Protein AF-A0A4Y1RC87-F1 (afdb_monomer_lite)

Structure (mmCIF, N/CA/C/O backbone):
data_AF-A0A4Y1RC87-F1
#
_entry.id   AF-A0A4Y1RC87-F1
#
loop_
_atom_site.group_PDB
_atom_site.id
_atom_site.type_symbol
_atom_site.label_atom_id
_atom_site.label_alt_id
_atom_site.label_comp_id
_atom_site.label_asym_id
_atom_site.label_entity_id
_atom_site.label_seq_id
_atom_site.pdbx_PDB_ins_code
_atom_site.Cartn_x
_atom_site.Cartn_y
_atom_site.Cartn_z
_atom_site.occupancy
_atom_site.B_iso_or_equiv
_atom_site.auth_seq_id
_atom_site.auth_comp_id
_atom_site.auth_asym_id
_atom_site.auth_atom_id
_atom_site.pdbx_PDB_model_num
ATOM 1 N N . MET A 1 1 ? 17.055 -9.783 -13.837 1.00 47.34 1 MET A N 1
ATOM 2 C CA . MET A 1 1 ? 16.042 -8.730 -13.601 1.00 47.34 1 MET A CA 1
ATOM 3 C C . MET A 1 1 ? 16.626 -7.744 -12.603 1.00 47.34 1 MET A C 1
ATOM 5 O O . MET A 1 1 ? 16.906 -8.149 -11.482 1.00 47.34 1 MET A O 1
ATOM 9 N N . TYR A 1 2 ? 16.912 -6.510 -13.023 1.00 51.81 2 TYR A N 1
ATOM 10 C CA . TYR A 1 2 ? 17.468 -5.478 -12.141 1.00 51.81 2 TYR A CA 1
ATOM 11 C C . TYR A 1 2 ? 16.334 -4.863 -11.313 1.00 51.81 2 TYR A C 1
ATOM 13 O O . TYR A 1 2 ? 15.403 -4.291 -11.873 1.00 51.81 2 TYR A O 1
ATOM 21 N N . TYR A 1 3 ? 16.401 -5.008 -9.990 1.00 55.12 3 TYR A N 1
ATOM 22 C CA . TYR A 1 3 ? 15.493 -4.351 -9.051 1.00 55.12 3 TYR A CA 1
ATOM 23 C C . TYR A 1 3 ? 16.214 -3.150 -8.445 1.00 55.12 3 TYR A C 1
ATOM 25 O O . TYR A 1 3 ? 17.326 -3.284 -7.936 1.00 55.12 3 TYR A O 1
ATOM 33 N N . SER A 1 4 ? 15.600 -1.970 -8.489 1.00 60.09 4 SER A N 1
ATOM 34 C CA . SER A 1 4 ? 16.157 -0.766 -7.864 1.00 60.09 4 SER A CA 1
ATOM 35 C C . SER A 1 4 ? 15.132 -0.117 -6.944 1.00 60.09 4 SER A C 1
ATOM 37 O O . SER A 1 4 ? 13.945 -0.041 -7.273 1.00 60.09 4 SER A O 1
ATOM 39 N N . ARG A 1 5 ? 15.598 0.340 -5.777 1.00 68.44 5 ARG A N 1
ATOM 40 C CA . ARG A 1 5 ? 14.787 1.064 -4.792 1.00 68.44 5 ARG A CA 1
ATOM 41 C C . ARG A 1 5 ? 14.454 2.447 -5.350 1.00 68.44 5 ARG A C 1
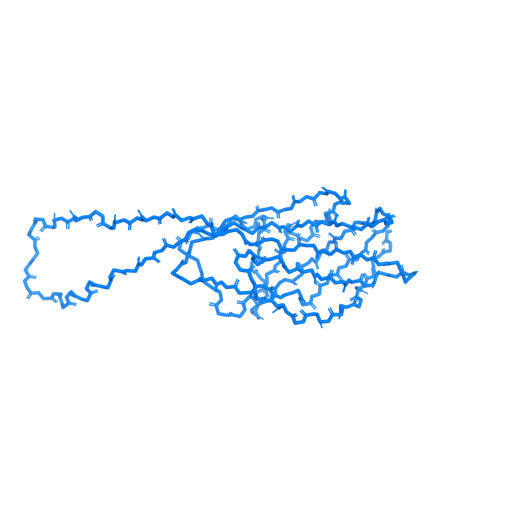ATOM 43 O O . ARG A 1 5 ? 15.356 3.134 -5.824 1.00 68.44 5 ARG A O 1
ATOM 50 N N . ALA A 1 6 ? 13.188 2.849 -5.316 1.00 68.94 6 ALA A N 1
ATOM 51 C CA . ALA A 1 6 ? 12.809 4.164 -5.827 1.00 68.94 6 ALA A CA 1
ATOM 52 C C . ALA A 1 6 ? 13.034 5.274 -4.795 1.00 68.94 6 ALA A C 1
ATOM 54 O O . ALA A 1 6 ? 12.818 5.076 -3.596 1.00 68.94 6 ALA A O 1
ATOM 55 N N . ALA A 1 7 ? 13.408 6.461 -5.276 1.00 67.25 7 ALA A N 1
ATOM 56 C CA . ALA A 1 7 ? 13.384 7.674 -4.467 1.00 67.25 7 ALA A CA 1
ATOM 57 C C . ALA A 1 7 ? 11.940 8.190 -4.388 1.00 67.25 7 ALA A C 1
ATOM 59 O O . ALA A 1 7 ? 11.339 8.514 -5.413 1.00 67.25 7 ALA A O 1
ATOM 60 N N . ILE A 1 8 ? 11.377 8.233 -3.180 1.00 63.03 8 ILE A N 1
ATOM 61 C CA . ILE A 1 8 ? 9.998 8.664 -2.927 1.00 63.03 8 ILE A CA 1
ATOM 62 C C . ILE A 1 8 ? 10.002 10.153 -2.577 1.00 63.03 8 ILE A C 1
ATOM 64 O O . ILE A 1 8 ? 10.550 10.546 -1.547 1.00 63.03 8 ILE A O 1
ATOM 68 N N . SER A 1 9 ? 9.359 10.991 -3.392 1.00 53.94 9 SER A N 1
ATOM 69 C CA . SER A 1 9 ? 9.090 12.376 -2.997 1.00 53.94 9 SER A CA 1
ATOM 70 C C . SER A 1 9 ? 7.877 12.390 -2.064 1.00 53.94 9 SER A C 1
ATOM 72 O O . SER A 1 9 ? 6.774 12.026 -2.480 1.00 53.94 9 SER A O 1
ATOM 74 N N . ARG A 1 10 ? 8.068 12.786 -0.800 1.00 51.72 10 ARG A N 1
ATOM 75 C CA . ARG A 1 10 ? 6.967 12.960 0.159 1.00 51.72 10 ARG A CA 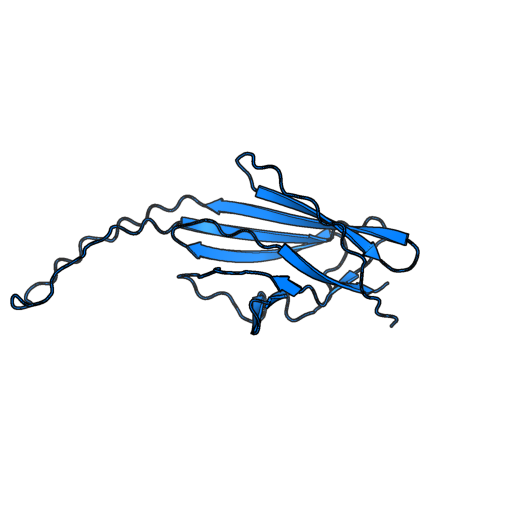1
ATOM 76 C C . ARG A 1 10 ? 6.074 14.107 -0.314 1.00 51.72 10 ARG A C 1
ATOM 78 O O . ARG A 1 10 ? 6.429 15.268 -0.143 1.00 51.72 10 ARG A O 1
ATOM 85 N N . LEU A 1 11 ? 4.921 13.794 -0.897 1.00 44.66 11 LEU A N 1
ATOM 86 C CA . LEU A 1 11 ? 3.861 14.778 -1.094 1.00 44.66 11 LEU A CA 1
ATOM 87 C C . LEU A 1 11 ? 2.902 14.713 0.091 1.00 44.66 11 LEU A C 1
ATOM 89 O O . LEU A 1 11 ? 2.244 13.700 0.318 1.00 44.66 11 LEU A O 1
ATOM 93 N N . ASN A 1 12 ? 2.853 15.813 0.844 1.00 40.91 12 ASN A N 1
ATOM 94 C CA . ASN A 1 12 ? 1.804 16.072 1.820 1.00 40.91 12 ASN A CA 1
ATOM 95 C C . ASN A 1 12 ? 0.456 16.090 1.090 1.00 40.91 12 ASN A C 1
ATOM 97 O O . ASN A 1 12 ? 0.250 16.864 0.155 1.00 40.91 12 ASN A O 1
ATOM 101 N N . ILE A 1 13 ? -0.438 15.194 1.499 1.00 44.31 13 ILE A N 1
ATOM 102 C CA . ILE A 1 13 ? -1.763 15.011 0.909 1.00 44.31 13 ILE A CA 1
ATOM 103 C C . ILE A 1 13 ? -2.644 16.195 1.326 1.00 44.31 13 ILE A C 1
ATOM 105 O O . ILE A 1 13 ? -2.881 16.402 2.514 1.00 44.31 13 ILE A O 1
AT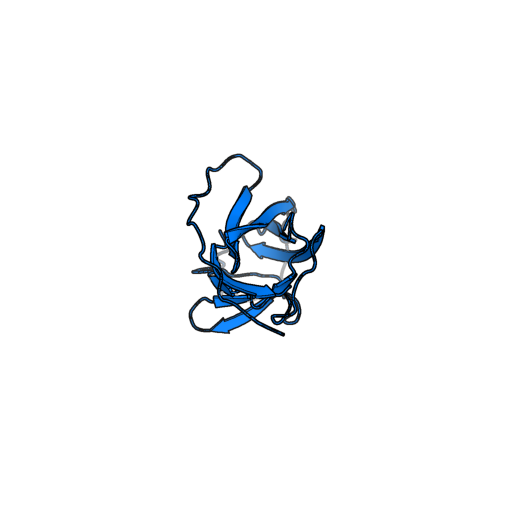OM 109 N N . ILE A 1 14 ? -3.140 16.963 0.352 1.00 39.31 14 ILE A N 1
ATOM 110 C CA . ILE A 1 14 ? -4.126 18.030 0.575 1.00 39.31 14 ILE A CA 1
ATOM 111 C C . ILE A 1 14 ? -5.528 17.400 0.518 1.00 39.31 14 ILE A C 1
ATOM 113 O O . ILE A 1 14 ? -5.871 16.706 -0.438 1.00 39.31 14 ILE A O 1
ATOM 117 N N . TYR A 1 15 ? -6.304 17.606 1.584 1.00 36.84 15 TYR A N 1
ATOM 118 C CA . TYR A 1 15 ? -7.617 17.009 1.862 1.00 36.84 15 TYR A CA 1
ATOM 119 C C . TYR A 1 15 ? -8.742 17.678 1.061 1.00 36.84 15 TYR A C 1
ATOM 121 O O . TYR A 1 15 ? -8.992 18.857 1.273 1.00 36.84 15 TYR A O 1
ATOM 129 N N . LEU A 1 16 ? -9.486 16.932 0.236 1.00 39.66 16 LEU A N 1
ATOM 130 C CA . LEU A 1 16 ? -10.797 17.348 -0.290 1.00 39.66 16 LEU A CA 1
ATOM 131 C C . LEU A 1 16 ? -11.615 16.106 -0.677 1.00 39.66 16 LEU A C 1
ATOM 133 O O . LEU A 1 16 ? -11.350 15.534 -1.724 1.00 39.66 16 LEU A O 1
ATOM 137 N N . GLN A 1 17 ? -12.566 15.697 0.182 1.00 45.12 17 GLN A N 1
ATOM 138 C CA . GLN A 1 17 ? -13.767 14.842 -0.041 1.00 45.12 17 GLN A CA 1
ATOM 139 C C . GLN A 1 17 ? -13.628 13.512 -0.843 1.00 45.12 17 GLN A C 1
ATOM 141 O O . GLN A 1 17 ? -14.584 12.760 -0.998 1.00 45.12 17 GLN A O 1
ATOM 146 N N . SER A 1 18 ? -12.439 13.168 -1.326 1.00 51.06 18 SER A N 1
ATOM 147 C CA . SER A 1 18 ? -12.036 11.948 -2.023 1.00 51.06 18 SER A CA 1
ATOM 148 C C . SER A 1 18 ? -10.517 11.880 -1.879 1.00 51.06 18 SER A C 1
ATOM 150 O O . SER A 1 18 ? -9.792 12.623 -2.540 1.00 51.06 18 SER A O 1
ATOM 152 N N . ILE A 1 19 ? -10.008 11.067 -0.949 1.00 58.09 19 ILE A N 1
ATOM 153 C CA . ILE A 1 19 ? -8.570 11.046 -0.646 1.00 58.09 19 ILE A CA 1
ATOM 154 C C . ILE A 1 19 ? -7.865 10.260 -1.753 1.00 58.09 19 ILE A C 1
ATOM 156 O O . ILE A 1 19 ? -7.695 9.047 -1.679 1.00 58.09 19 ILE A O 1
ATOM 160 N N . ALA A 1 20 ? -7.503 10.964 -2.823 1.00 60.75 20 ALA A N 1
ATOM 161 C CA . ALA A 1 20 ? -6.586 10.486 -3.842 1.00 60.75 20 ALA A CA 1
ATOM 162 C C . ALA A 1 20 ? -5.181 10.989 -3.491 1.00 60.75 20 ALA A C 1
ATOM 164 O O . ALA A 1 20 ? -4.843 12.150 -3.719 1.00 60.75 20 ALA A O 1
ATOM 165 N N . ALA A 1 21 ? -4.354 10.117 -2.922 1.00 65.56 21 ALA A N 1
ATOM 166 C CA . ALA A 1 21 ? -2.946 10.404 -2.699 1.00 65.56 21 ALA A CA 1
ATOM 167 C C . ALA A 1 21 ? -2.154 10.043 -3.960 1.00 65.56 21 ALA A C 1
ATOM 169 O O . ALA A 1 21 ? -2.198 8.906 -4.437 1.00 65.56 21 ALA A O 1
ATOM 170 N N . ARG A 1 22 ? -1.421 11.014 -4.510 1.00 67.75 22 ARG A N 1
ATOM 171 C CA . ARG A 1 22 ? -0.449 10.773 -5.581 1.00 67.75 22 ARG A CA 1
ATOM 172 C C . ARG A 1 22 ? 0.943 10.707 -4.981 1.00 67.75 22 ARG A C 1
ATOM 174 O O . ARG A 1 22 ? 1.407 11.676 -4.385 1.00 67.75 22 ARG A O 1
ATOM 181 N N . LEU A 1 23 ? 1.609 9.579 -5.179 1.00 72.38 23 LEU A N 1
ATOM 182 C CA . LEU A 1 23 ? 3.011 9.408 -4.850 1.00 72.38 23 LEU A CA 1
ATOM 183 C C . LEU A 1 23 ? 3.829 9.430 -6.137 1.00 72.38 23 LEU A C 1
ATOM 185 O O . LEU A 1 23 ? 3.592 8.621 -7.035 1.00 72.38 23 LEU A O 1
ATOM 189 N N . TYR A 1 24 ? 4.817 10.317 -6.202 1.00 70.69 24 TYR A N 1
ATOM 190 C CA . TYR A 1 24 ? 5.827 10.263 -7.251 1.00 70.69 24 TYR A CA 1
ATOM 191 C C . TYR A 1 24 ? 7.032 9.501 -6.719 1.00 70.69 24 TYR A C 1
ATOM 193 O O . TYR A 1 24 ? 7.571 9.796 -5.647 1.00 70.69 24 TYR A O 1
ATOM 201 N N . ALA A 1 25 ? 7.424 8.491 -7.477 1.00 70.19 25 ALA A N 1
ATOM 202 C CA . ALA A 1 25 ? 8.599 7.695 -7.220 1.00 70.19 25 ALA A CA 1
ATOM 203 C C . ALA A 1 25 ? 9.502 7.761 -8.449 1.00 70.19 25 ALA A C 1
ATOM 205 O O . ALA A 1 25 ? 9.047 7.579 -9.576 1.00 70.19 25 ALA A O 1
ATOM 206 N N . PHE A 1 26 ? 10.785 8.031 -8.246 1.00 71.06 26 PHE A N 1
ATOM 207 C CA . PHE A 1 26 ? 11.761 8.017 -9.329 1.00 71.06 26 PHE A CA 1
ATOM 208 C C . PHE A 1 26 ? 12.432 6.648 -9.360 1.00 71.06 26 PHE A C 1
ATOM 210 O O . PHE A 1 26 ? 13.162 6.281 -8.436 1.00 71.06 26 PHE A O 1
ATOM 217 N N . CYS A 1 27 ? 12.148 5.881 -10.411 1.00 68.44 27 CYS A N 1
ATOM 218 C CA . CYS A 1 27 ? 12.811 4.610 -10.677 1.00 68.44 27 CYS A CA 1
ATOM 219 C C . CYS A 1 27 ? 14.169 4.861 -11.362 1.00 68.44 27 CYS A C 1
ATOM 221 O O . CYS A 1 27 ? 14.366 5.899 -12.003 1.00 68.44 27 CYS A O 1
ATOM 223 N N . TYR A 1 28 ? 15.110 3.914 -11.240 1.00 61.62 28 TYR A N 1
ATOM 224 C CA . TYR A 1 28 ? 16.432 3.996 -11.881 1.00 61.62 28 TYR A CA 1
ATOM 225 C C . TYR A 1 28 ? 16.298 4.324 -13.384 1.00 61.62 28 TYR A C 1
ATOM 227 O O . TYR A 1 28 ? 15.370 3.841 -14.030 1.00 61.62 28 TYR A O 1
ATOM 235 N N . TYR A 1 29 ? 17.198 5.169 -13.909 1.00 56.72 29 TYR A N 1
ATOM 236 C CA . TYR A 1 29 ? 17.076 5.980 -15.145 1.00 56.72 29 TYR A CA 1
ATOM 237 C C . TYR A 1 29 ? 16.247 7.276 -15.054 1.00 56.72 29 TYR A C 1
ATOM 239 O O . TYR A 1 29 ? 15.944 7.874 -16.085 1.00 56.72 29 TYR A O 1
ATOM 247 N N . SER A 1 30 ? 15.911 7.760 -13.852 1.00 55.97 30 SER A N 1
ATOM 248 C CA . SER A 1 30 ? 15.170 9.023 -13.670 1.00 55.97 30 SER A CA 1
ATOM 249 C C . SER A 1 30 ? 13.804 9.032 -14.377 1.00 55.97 30 SER A C 1
ATOM 251 O O . SER A 1 30 ? 13.292 10.079 -14.775 1.00 55.97 30 SER A O 1
ATOM 253 N N . ARG A 1 31 ? 13.196 7.851 -14.566 1.00 69.12 31 ARG A N 1
ATOM 254 C CA . ARG A 1 31 ? 11.860 7.744 -15.157 1.00 69.12 31 ARG A CA 1
ATOM 255 C C . ARG A 1 31 ? 10.819 7.891 -14.046 1.00 69.12 31 ARG A C 1
ATOM 257 O O . ARG A 1 31 ? 10.890 7.144 -13.064 1.00 69.12 31 ARG A O 1
ATOM 264 N N . PRO A 1 32 ? 9.866 8.831 -14.170 1.00 67.75 32 PRO A N 1
ATOM 265 C CA . PRO A 1 32 ? 8.839 9.005 -13.161 1.00 67.75 32 PRO A CA 1
ATOM 266 C C . PRO A 1 32 ? 7.915 7.788 -13.169 1.00 67.75 32 PRO A C 1
ATOM 268 O O . PRO A 1 32 ? 7.417 7.374 -14.215 1.00 67.75 32 PRO A O 1
ATOM 271 N N . ALA A 1 33 ? 7.684 7.229 -11.991 1.00 72.62 33 ALA A N 1
ATOM 272 C CA . ALA A 1 33 ? 6.597 6.320 -11.703 1.00 72.62 33 ALA A CA 1
ATOM 273 C C . ALA A 1 33 ? 5.589 7.053 -10.821 1.00 72.62 33 ALA A C 1
ATOM 275 O O . ALA A 1 33 ? 5.957 7.731 -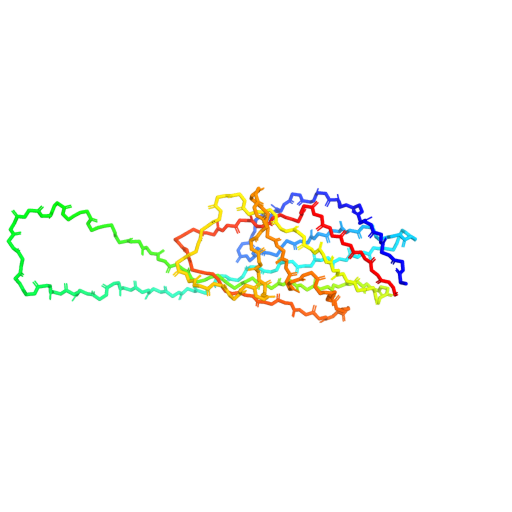9.858 1.00 72.62 33 ALA A O 1
ATOM 276 N N . ILE A 1 34 ? 4.313 6.931 -11.166 1.00 78.44 34 ILE A N 1
ATOM 277 C CA . ILE A 1 34 ? 3.232 7.584 -10.437 1.00 78.44 34 ILE A CA 1
ATOM 278 C C . ILE A 1 34 ? 2.399 6.478 -9.812 1.00 78.44 34 ILE A C 1
ATOM 280 O O . ILE A 1 34 ? 1.776 5.686 -10.516 1.00 78.44 34 ILE A O 1
ATOM 284 N N . LEU A 1 35 ? 2.402 6.414 -8.485 1.00 81.00 35 LEU A N 1
ATOM 285 C CA . LEU A 1 35 ? 1.491 5.554 -7.748 1.00 81.00 35 LEU A CA 1
ATOM 286 C C . LEU A 1 35 ? 0.298 6.401 -7.318 1.00 81.00 35 LEU A C 1
ATOM 288 O O . LEU A 1 35 ? 0.467 7.431 -6.660 1.00 81.00 35 LEU A O 1
ATOM 292 N N . ARG A 1 36 ? -0.912 5.972 -7.669 1.00 82.81 36 ARG A N 1
ATOM 293 C CA . ARG A 1 36 ? -2.133 6.598 -7.161 1.00 82.81 36 ARG A CA 1
ATOM 294 C C . ARG A 1 36 ? -2.797 5.687 -6.157 1.00 82.81 36 ARG A C 1
ATOM 296 O O . ARG A 1 36 ? -3.130 4.553 -6.484 1.00 82.81 36 ARG A O 1
ATOM 303 N N . ILE A 1 37 ? -2.989 6.199 -4.950 1.00 82.44 37 ILE A N 1
ATOM 304 C CA . ILE A 1 37 ? -3.757 5.535 -3.908 1.00 82.44 37 ILE A CA 1
ATOM 305 C C . ILE A 1 37 ? -5.077 6.282 -3.792 1.00 82.44 37 ILE A C 1
ATOM 307 O O . ILE A 1 37 ? -5.113 7.426 -3.343 1.00 82.44 37 ILE A O 1
ATOM 311 N N . PHE A 1 38 ? -6.153 5.645 -4.229 1.00 82.19 38 PHE A N 1
ATOM 312 C CA . PHE A 1 38 ? -7.506 6.150 -4.073 1.00 82.19 38 PHE A CA 1
ATOM 313 C C . PHE A 1 38 ? -8.106 5.549 -2.819 1.00 82.19 38 PHE A C 1
ATOM 315 O O . PHE A 1 38 ? -8.028 4.339 -2.614 1.00 82.19 38 PHE A O 1
ATOM 322 N N . LEU A 1 39 ? -8.732 6.386 -2.007 1.00 80.12 39 LEU A N 1
ATOM 323 C CA . LEU A 1 39 ? -9.526 5.944 -0.883 1.00 80.12 39 LEU A CA 1
ATOM 324 C C . LEU A 1 39 ? -10.944 6.473 -1.055 1.00 80.12 39 LEU A C 1
ATOM 326 O O . LEU A 1 39 ? -11.196 7.679 -0.992 1.00 80.12 39 LEU A O 1
ATOM 330 N N . LYS A 1 40 ? -11.859 5.541 -1.303 1.00 80.94 40 LYS A N 1
ATOM 331 C CA . LYS A 1 40 ? -13.289 5.791 -1.424 1.00 80.94 40 LYS A CA 1
ATOM 332 C C . LYS A 1 40 ? -13.960 5.351 -0.129 1.00 80.94 40 LYS A C 1
ATOM 334 O O . LYS A 1 40 ? -13.811 4.205 0.284 1.00 80.94 40 LYS A O 1
ATOM 339 N N . LYS A 1 41 ? -14.693 6.258 0.512 1.00 77.38 41 LYS A N 1
ATOM 340 C CA . LYS A 1 41 ? -15.604 5.905 1.602 1.00 77.38 41 LYS A CA 1
ATOM 341 C C . LYS A 1 41 ? -16.873 5.314 0.987 1.00 77.38 41 LYS A C 1
ATOM 343 O O . LYS A 1 41 ? -17.482 5.930 0.115 1.00 77.38 41 LYS A O 1
ATOM 348 N N . GLU A 1 42 ? -17.255 4.135 1.442 1.00 72.44 42 GLU A N 1
ATOM 349 C CA . GLU A 1 42 ? -18.551 3.527 1.184 1.00 72.44 42 GLU A CA 1
ATOM 350 C C . GLU A 1 42 ? -19.392 3.697 2.453 1.00 72.44 42 GLU A C 1
ATOM 352 O O . GLU A 1 42 ? -19.070 3.194 3.534 1.00 72.44 42 GLU A O 1
ATOM 357 N N . GLU A 1 43 ? -20.426 4.529 2.354 1.00 60.88 43 GLU A N 1
ATOM 358 C CA . GLU A 1 43 ? -21.264 4.890 3.491 1.00 60.88 43 GLU A CA 1
ATOM 359 C C . GLU A 1 43 ? -22.249 3.754 3.782 1.00 60.88 43 GLU A C 1
ATOM 361 O O . GLU A 1 43 ? -23.332 3.677 3.212 1.00 60.88 43 GLU A O 1
ATOM 366 N N . TYR A 1 44 ? -21.840 2.837 4.658 1.00 53.12 44 TYR A N 1
ATOM 367 C CA . TYR A 1 44 ? -22.690 1.765 5.161 1.00 53.12 44 TYR A CA 1
ATOM 368 C C . TYR A 1 44 ? -23.027 2.025 6.631 1.00 53.12 44 TYR A C 1
ATOM 370 O O . TYR A 1 44 ? -22.227 1.753 7.522 1.00 53.12 44 TYR A O 1
ATOM 378 N N . SER A 1 45 ? -24.223 2.560 6.889 1.00 44.00 45 SER A N 1
ATOM 379 C CA . SER A 1 45 ? -24.798 2.613 8.236 1.00 44.00 45 SER A CA 1
ATOM 380 C C . SER A 1 45 ? -25.229 1.203 8.625 1.00 44.00 45 SER A C 1
ATOM 382 O O . SER A 1 45 ? -26.320 0.754 8.276 1.00 44.00 45 SER A O 1
ATOM 384 N N . ARG A 1 46 ? -24.368 0.467 9.333 1.00 47.94 46 ARG A N 1
ATOM 385 C CA . ARG A 1 46 ? -24.848 -0.680 10.097 1.00 47.94 46 ARG A CA 1
ATOM 386 C C . ARG A 1 46 ? -25.388 -0.119 11.408 1.00 47.94 46 ARG A C 1
ATOM 388 O O . ARG A 1 46 ? -24.637 0.053 12.363 1.00 47.94 46 ARG A O 1
ATOM 395 N N . THR A 1 47 ? -26.687 0.169 11.466 1.00 41.53 47 THR A N 1
ATOM 396 C CA . THR A 1 47 ? -27.394 0.125 12.746 1.00 41.53 47 THR A CA 1
ATOM 397 C C . THR A 1 47 ? -27.079 -1.246 13.325 1.00 41.53 47 THR A C 1
ATOM 399 O O . THR A 1 47 ? -27.435 -2.266 12.733 1.00 41.53 47 THR A O 1
ATOM 402 N N . ALA A 1 48 ? -26.328 -1.292 14.427 1.00 47.16 48 ALA A N 1
ATOM 403 C CA . ALA A 1 48 ? -26.277 -2.492 15.239 1.00 47.16 48 ALA A CA 1
ATOM 404 C C . ALA A 1 48 ? -27.739 -2.839 15.527 1.00 47.16 48 ALA A C 1
ATOM 406 O O . ALA A 1 48 ? -28.439 -2.075 16.195 1.00 47.16 48 ALA A O 1
ATOM 407 N N . GLY A 1 49 ? -28.235 -3.909 14.902 1.00 45.41 49 GLY A N 1
ATOM 408 C CA . GLY A 1 49 ? -29.564 -4.409 15.193 1.00 45.41 49 GLY A CA 1
ATOM 409 C C . GLY A 1 49 ? -29.636 -4.592 16.698 1.00 45.41 49 GLY A C 1
ATOM 410 O O . GLY A 1 49 ? -28.717 -5.163 17.285 1.00 45.41 49 GLY A O 1
ATOM 411 N N . LEU A 1 50 ? -30.684 -4.041 17.307 1.00 48.41 50 LEU A N 1
ATOM 412 C CA . LEU A 1 50 ? -31.045 -4.275 18.696 1.00 48.41 50 LEU A CA 1
ATOM 413 C C . LEU A 1 50 ? -31.180 -5.788 18.898 1.00 48.41 50 LEU A C 1
ATOM 415 O O . LEU A 1 50 ? -32.248 -6.364 18.709 1.00 48.41 50 LEU A O 1
ATOM 419 N N . GLY A 1 51 ? -30.077 -6.444 19.241 1.00 43.00 51 GLY A N 1
ATOM 420 C CA . GLY A 1 51 ? -30.092 -7.767 19.824 1.00 43.00 51 GLY A CA 1
ATOM 421 C C . GLY A 1 51 ? -30.627 -7.597 21.232 1.00 43.00 51 GLY A C 1
ATOM 422 O O . GLY A 1 51 ? -29.866 -7.344 22.159 1.00 43.00 51 GLY A O 1
ATOM 423 N N . ILE A 1 52 ? -31.946 -7.664 21.382 1.00 42.88 52 ILE A N 1
ATOM 424 C CA . ILE A 1 52 ? -32.574 -7.909 22.678 1.00 42.88 52 ILE A CA 1
ATOM 425 C C . ILE A 1 52 ? -32.013 -9.244 23.161 1.00 42.88 52 ILE A C 1
ATOM 427 O O . ILE A 1 52 ? -32.377 -10.286 22.626 1.00 42.88 52 ILE A O 1
ATOM 431 N N . VAL A 1 53 ? -31.086 -9.205 24.119 1.00 47.31 53 VAL A N 1
ATOM 432 C CA . VAL A 1 53 ? -30.651 -10.385 24.867 1.00 47.31 53 VAL A CA 1
ATOM 433 C C . VAL A 1 53 ? -31.826 -10.743 25.775 1.00 47.31 53 VAL A C 1
ATOM 435 O O . VAL A 1 53 ? -32.095 -10.000 26.724 1.00 47.31 53 VAL A O 1
ATOM 438 N N . PRO A 1 54 ? -32.592 -11.815 25.510 1.00 50.38 54 PRO A N 1
ATOM 439 C CA . PRO A 1 54 ? -33.573 -12.260 26.472 1.00 50.38 54 PRO A CA 1
ATOM 440 C C . PRO A 1 54 ? -32.770 -12.957 27.566 1.00 50.38 54 PRO A C 1
ATOM 442 O O . PRO A 1 54 ? -32.258 -14.051 27.348 1.00 50.38 54 PRO A O 1
ATOM 445 N N . ASN A 1 55 ? -32.681 -12.306 28.725 1.00 54.19 55 ASN A N 1
ATOM 446 C CA . ASN A 1 55 ? -32.157 -12.845 29.980 1.00 54.19 55 ASN A CA 1
ATOM 447 C C . ASN A 1 55 ? -30.623 -12.830 30.148 1.00 54.19 55 ASN A C 1
ATOM 449 O O . ASN A 1 55 ? -29.930 -13.788 29.818 1.00 54.19 55 ASN A O 1
ATOM 453 N N . ALA A 1 56 ? -30.108 -11.770 30.776 1.00 46.69 56 ALA A N 1
ATOM 454 C CA . ALA A 1 56 ? -28.852 -11.826 31.518 1.00 46.69 56 ALA A CA 1
ATOM 455 C C . ALA A 1 56 ? -28.961 -10.945 32.773 1.00 46.69 56 ALA A C 1
ATOM 457 O O . ALA A 1 56 ? -29.375 -9.787 32.711 1.00 46.69 56 ALA A O 1
ATOM 458 N N . ASN A 1 57 ? -28.639 -11.537 33.922 1.00 51.59 57 ASN A N 1
ATOM 459 C CA . ASN A 1 57 ? -28.664 -10.905 35.236 1.00 51.59 57 ASN A CA 1
ATOM 460 C C . ASN A 1 57 ? -27.750 -9.668 35.289 1.00 51.59 57 ASN A C 1
ATOM 462 O O . ASN A 1 57 ? -26.683 -9.637 34.680 1.00 51.59 57 ASN A O 1
ATOM 466 N N . ALA A 1 58 ? -28.183 -8.656 36.041 1.00 49.00 58 ALA A N 1
ATOM 467 C CA . ALA A 1 58 ? -27.547 -7.349 36.176 1.00 49.00 58 ALA A CA 1
ATOM 468 C C . ALA A 1 58 ? -26.105 -7.419 36.726 1.00 49.00 58 ALA A C 1
ATOM 470 O O . ALA A 1 58 ? -25.903 -7.355 37.935 1.00 49.00 58 ALA A O 1
ATOM 471 N N . ALA A 1 59 ? -25.103 -7.526 35.845 1.00 49.34 59 ALA A N 1
ATOM 472 C CA . ALA A 1 59 ? -23.692 -7.288 36.179 1.00 49.34 59 ALA A CA 1
ATOM 473 C C . ALA A 1 59 ? -22.789 -6.916 34.981 1.00 49.34 59 ALA A C 1
ATOM 475 O O . ALA A 1 59 ? -21.569 -6.960 35.111 1.00 49.34 59 ALA A O 1
ATOM 476 N N . GLU A 1 60 ? -23.334 -6.493 33.838 1.00 46.47 60 GLU A N 1
ATOM 477 C CA . GLU A 1 60 ? -22.531 -5.872 32.775 1.00 46.47 60 GLU A CA 1
ATOM 478 C C . GLU A 1 60 ? -22.921 -4.400 32.643 1.00 46.47 60 GLU A C 1
ATOM 480 O O . GLU A 1 60 ? -24.018 -4.050 32.208 1.00 46.47 60 GLU A O 1
ATOM 485 N N . CYS A 1 61 ? -22.017 -3.516 33.077 1.00 41.34 61 CYS A N 1
ATOM 486 C CA . CYS A 1 61 ? -22.111 -2.080 32.840 1.00 41.34 61 CYS A CA 1
ATOM 487 C C . CYS A 1 61 ? -21.999 -1.851 31.328 1.00 41.34 61 CYS A C 1
ATOM 489 O O . CYS A 1 61 ? -20.908 -1.749 30.768 1.00 41.34 61 CYS A O 1
ATOM 491 N N . SER A 1 62 ? -23.154 -1.860 30.667 1.00 52.19 62 SER A N 1
ATOM 492 C CA . SER A 1 62 ? -23.304 -1.735 29.225 1.00 52.19 62 SER A CA 1
ATOM 493 C C . SER A 1 62 ? -22.859 -0.345 28.769 1.00 52.19 62 SER A C 1
ATOM 495 O O . SER A 1 62 ? -23.661 0.583 28.654 1.00 52.19 62 SER A O 1
ATOM 497 N N . LYS A 1 63 ? -21.567 -0.185 28.471 1.00 48.66 63 LYS A N 1
ATOM 498 C CA . LYS A 1 63 ? -21.098 0.886 27.586 1.00 48.66 63 LYS A CA 1
ATOM 499 C C . LYS A 1 63 ? -21.503 0.519 26.159 1.00 48.66 63 LYS A C 1
ATOM 501 O O . LYS A 1 63 ? -20.695 0.064 25.358 1.00 48.66 63 LYS A O 1
ATOM 506 N N . GLN A 1 64 ? -22.777 0.724 25.846 1.00 57.09 64 GLN A N 1
ATOM 507 C CA . GLN A 1 64 ? -23.255 0.696 24.471 1.00 57.09 64 GLN A CA 1
ATOM 508 C C . GLN A 1 64 ? -22.760 1.974 23.781 1.00 57.09 64 GLN A C 1
ATOM 510 O O . GLN A 1 64 ? -23.440 2.998 23.775 1.00 57.09 64 GLN A O 1
ATOM 515 N N . PHE A 1 65 ? -21.541 1.949 23.246 1.00 52.31 65 PHE A N 1
ATOM 516 C CA . PHE A 1 65 ? -21.079 2.981 22.326 1.00 52.31 65 PHE A CA 1
ATOM 517 C C . PHE A 1 65 ? -21.513 2.545 20.924 1.00 52.31 65 PHE A C 1
ATOM 519 O O . PHE A 1 65 ? -21.119 1.481 20.450 1.00 52.31 65 PHE A O 1
ATOM 526 N N . LEU A 1 66 ? -22.394 3.312 20.280 1.00 60.88 66 LEU A N 1
ATOM 527 C CA . LEU A 1 66 ? -22.728 3.098 18.873 1.00 60.88 66 LEU A CA 1
ATOM 528 C C . LEU A 1 66 ? -21.494 3.455 18.037 1.00 60.88 66 LEU A C 1
ATOM 530 O O . LEU A 1 66 ? -21.327 4.600 17.620 1.00 60.88 66 LEU A O 1
ATOM 534 N N . GLU A 1 67 ? -20.605 2.491 17.815 1.00 70.31 67 GLU A N 1
ATOM 535 C CA . GLU A 1 67 ? -19.498 2.669 16.881 1.00 70.31 67 GLU A CA 1
ATOM 536 C C . GLU A 1 67 ? -20.037 2.622 15.453 1.00 70.31 67 GLU A C 1
ATOM 538 O O . GLU A 1 67 ? -20.417 1.575 14.927 1.00 70.31 67 GLU A O 1
ATOM 543 N N . VAL A 1 68 ? -20.094 3.792 14.817 1.00 75.88 68 VAL A N 1
ATOM 544 C CA . VAL A 1 68 ? -20.436 3.910 13.400 1.00 75.88 68 VAL A CA 1
ATOM 545 C C . VAL A 1 68 ? -19.244 3.428 12.582 1.00 75.88 68 VAL A C 1
ATOM 547 O O . VAL A 1 68 ? -18.331 4.192 12.277 1.00 75.88 68 VAL A O 1
ATOM 550 N N . ILE A 1 69 ? -19.246 2.145 12.231 1.00 84.00 69 ILE A N 1
ATOM 551 C CA . ILE A 1 69 ? -18.222 1.542 11.377 1.00 84.00 69 ILE A CA 1
ATOM 552 C C . ILE A 1 69 ? -18.534 1.866 9.916 1.00 84.00 69 ILE A C 1
ATOM 554 O O . ILE A 1 69 ? -19.615 1.558 9.419 1.00 84.00 69 ILE A O 1
ATOM 558 N N . GLN A 1 70 ? -17.561 2.436 9.212 1.00 85.69 70 GLN A N 1
ATOM 559 C CA . GLN A 1 70 ? -17.634 2.741 7.785 1.00 85.69 70 GLN A CA 1
ATOM 560 C C . GLN A 1 70 ? -16.751 1.768 7.003 1.00 85.69 70 GLN A C 1
ATOM 562 O O . GLN A 1 70 ? -15.756 1.266 7.531 1.00 85.69 70 GLN A O 1
ATOM 567 N N . VAL A 1 71 ? -17.100 1.498 5.744 1.00 85.94 71 VAL A N 1
ATOM 568 C CA . VAL A 1 71 ? -16.261 0.701 4.844 1.00 85.94 71 VAL A CA 1
ATOM 569 C C . VAL A 1 71 ? -15.481 1.653 3.950 1.00 85.94 71 VAL A C 1
ATOM 571 O O . VAL A 1 71 ? -16.023 2.598 3.388 1.00 85.94 71 VAL A O 1
ATOM 574 N N . PHE A 1 72 ? -14.187 1.416 3.825 1.00 85.38 72 PHE A N 1
ATOM 575 C CA . PHE A 1 72 ? -13.295 2.190 2.985 1.00 85.38 72 PHE A CA 1
ATOM 576 C C . PHE A 1 72 ? -12.665 1.262 1.959 1.00 85.38 72 PHE A C 1
ATOM 578 O O . PHE A 1 72 ? -12.052 0.254 2.311 1.00 85.38 72 PHE A O 1
ATOM 585 N N . GLN A 1 73 ? -12.786 1.621 0.688 1.00 87.12 73 GLN A N 1
ATOM 586 C CA . GLN A 1 73 ? -12.136 0.933 -0.412 1.00 87.12 73 GLN A CA 1
ATOM 587 C C . GLN A 1 73 ? -10.849 1.669 -0.778 1.00 87.12 73 GLN A C 1
ATOM 589 O O . GLN A 1 73 ? -10.873 2.841 -1.157 1.00 87.12 73 GLN A O 1
ATOM 594 N N . VAL A 1 74 ? -9.725 0.967 -0.685 1.00 88.38 74 VAL A N 1
ATOM 595 C CA . VAL A 1 74 ? -8.409 1.439 -1.112 1.00 88.38 74 VAL A CA 1
ATOM 596 C C . VAL A 1 74 ? -8.091 0.833 -2.469 1.00 88.38 74 VAL A C 1
ATOM 598 O O . VAL A 1 74 ? -8.218 -0.376 -2.654 1.00 88.38 74 VAL A O 1
ATOM 601 N N . GLN A 1 75 ? -7.652 1.656 -3.415 1.00 89.62 75 GLN A N 1
ATOM 602 C CA . GLN A 1 75 ? -7.178 1.217 -4.725 1.00 89.62 75 GLN A CA 1
ATOM 603 C C . GLN A 1 75 ? -5.787 1.780 -4.988 1.00 89.62 75 GLN A C 1
ATOM 605 O O . GLN A 1 75 ? -5.574 2.982 -4.879 1.00 89.62 75 GLN A O 1
ATOM 610 N N . ILE A 1 76 ? -4.849 0.913 -5.347 1.00 89.94 76 ILE A N 1
ATOM 611 C CA . ILE A 1 76 ? -3.455 1.245 -5.630 1.00 89.94 76 ILE A CA 1
ATOM 612 C C . ILE A 1 76 ? -3.218 1.002 -7.114 1.00 89.94 76 ILE A C 1
ATOM 614 O O . ILE A 1 76 ? -3.161 -0.145 -7.553 1.00 89.94 76 ILE A O 1
ATOM 618 N N . LEU A 1 77 ? -3.093 2.083 -7.875 1.00 90.06 77 LEU A N 1
ATOM 619 C CA . LEU A 1 77 ? -2.889 2.073 -9.318 1.00 90.06 77 LEU A CA 1
ATOM 620 C C . LEU A 1 77 ? -1.440 2.444 -9.644 1.00 90.06 77 LEU A C 1
ATOM 622 O O . LEU A 1 77 ? -0.928 3.467 -9.179 1.00 90.06 77 LEU A O 1
ATOM 626 N N . ASN A 1 78 ? -0.804 1.629 -10.485 1.00 89.50 78 ASN A N 1
ATOM 627 C CA . ASN A 1 78 ? 0.478 1.961 -11.095 1.00 89.50 78 ASN A CA 1
ATOM 628 C C . ASN A 1 78 ? 0.248 2.726 -12.410 1.00 89.50 78 ASN A C 1
ATOM 630 O O . ASN A 1 78 ? -0.065 2.131 -13.438 1.00 89.50 78 ASN A O 1
ATOM 634 N N . GLU A 1 79 ? 0.455 4.040 -12.397 1.00 86.94 79 GLU A N 1
ATOM 635 C CA . GLU A 1 79 ? 0.405 4.901 -13.583 1.00 86.94 79 GLU A CA 1
ATOM 636 C C . GLU A 1 79 ? 1.806 5.211 -14.128 1.00 86.94 79 GLU A C 1
ATOM 638 O O . GLU A 1 79 ? 2.109 6.348 -14.478 1.00 86.94 79 GLU A O 1
ATOM 643 N N . CYS A 1 80 ? 2.708 4.230 -14.176 1.00 84.12 80 CYS A N 1
ATOM 644 C CA . CYS A 1 80 ? 4.042 4.453 -14.722 1.00 84.12 80 CYS A CA 1
ATOM 645 C C . CYS A 1 80 ? 4.005 4.672 -16.251 1.00 84.12 80 CYS A C 1
ATOM 647 O O . CYS A 1 80 ? 3.813 3.696 -16.984 1.00 84.12 80 CYS A O 1
ATOM 649 N N . PRO A 1 81 ? 4.266 5.893 -16.771 1.00 80.12 81 PRO A N 1
ATOM 650 C CA . PRO A 1 81 ? 4.186 6.199 -18.205 1.00 80.12 81 PRO A CA 1
ATOM 651 C C . PRO A 1 81 ? 5.217 5.440 -19.046 1.00 80.12 81 PRO A C 1
ATOM 653 O O . PRO A 1 81 ? 5.053 5.292 -20.250 1.00 80.12 81 PRO A O 1
ATOM 656 N N . SER A 1 82 ? 6.288 4.949 -18.420 1.00 80.38 82 SER A N 1
ATOM 657 C CA . SER A 1 82 ? 7.363 4.226 -19.100 1.00 80.38 82 SER A CA 1
ATOM 658 C C . SER A 1 82 ? 7.148 2.712 -19.208 1.00 80.38 82 SER A C 1
ATOM 660 O O . SER A 1 82 ? 8.039 2.021 -19.697 1.00 80.38 82 SER A O 1
ATOM 662 N N . GLY A 1 83 ? 6.002 2.193 -18.748 1.00 83.00 83 GLY A N 1
ATOM 663 C CA . GLY A 1 83 ? 5.714 0.754 -18.754 1.00 83.00 83 GLY A CA 1
ATOM 664 C C . GLY A 1 83 ? 6.335 -0.024 -17.585 1.00 83.00 83 GLY A C 1
ATOM 665 O O . GLY A 1 83 ? 6.381 -1.251 -17.626 1.00 83.00 83 GLY A O 1
ATOM 666 N N . CYS A 1 84 ? 6.840 0.663 -16.555 1.00 85.81 84 CYS A N 1
ATOM 667 C CA . CYS A 1 84 ? 7.535 0.010 -15.451 1.00 85.81 84 CYS A CA 1
ATOM 668 C C . CYS A 1 84 ? 6.590 -0.766 -14.524 1.00 85.81 84 CYS A C 1
ATOM 670 O O . CYS A 1 84 ? 5.454 -0.364 -14.261 1.00 85.81 84 CYS A O 1
ATOM 672 N N . ARG A 1 85 ? 7.087 -1.874 -13.968 1.00 88.31 85 ARG A N 1
ATOM 673 C CA . ARG A 1 85 ? 6.363 -2.681 -12.981 1.00 88.31 85 ARG A CA 1
ATOM 674 C C . ARG A 1 85 ? 6.838 -2.308 -11.585 1.00 88.31 85 ARG A C 1
ATOM 676 O O . ARG A 1 85 ? 8.044 -2.300 -11.326 1.00 88.31 85 ARG A O 1
ATOM 683 N N . ILE A 1 86 ? 5.899 -2.042 -10.683 1.00 88.75 86 ILE A N 1
ATOM 684 C CA . ILE A 1 86 ? 6.198 -1.607 -9.315 1.00 88.75 86 ILE A CA 1
ATOM 685 C C . ILE A 1 86 ? 5.831 -2.720 -8.343 1.00 88.75 86 ILE A C 1
ATOM 687 O O . ILE A 1 86 ? 4.669 -3.108 -8.254 1.00 88.75 86 ILE A O 1
ATOM 691 N N . GLY A 1 87 ? 6.817 -3.236 -7.620 1.00 90.19 87 GLY A N 1
ATOM 692 C CA . GLY A 1 87 ? 6.655 -4.302 -6.634 1.00 90.19 87 GLY A CA 1
ATOM 693 C C . GLY A 1 87 ? 7.267 -3.935 -5.293 1.00 90.19 87 GLY A C 1
ATOM 694 O O . GLY A 1 87 ? 7.772 -2.826 -5.114 1.00 90.19 87 GLY A O 1
ATOM 695 N N . GLN A 1 88 ? 7.210 -4.880 -4.350 1.00 90.69 88 GLN A N 1
ATOM 696 C CA . GLN A 1 88 ? 7.735 -4.693 -2.990 1.00 90.69 88 GLN A CA 1
ATOM 697 C C . GLN A 1 88 ? 7.286 -3.352 -2.382 1.00 90.69 88 GLN A C 1
ATOM 699 O O . GLN A 1 88 ? 8.092 -2.582 -1.868 1.00 90.69 88 GLN A O 1
ATOM 704 N N . ILE A 1 89 ? 5.996 -3.033 -2.530 1.00 90.75 89 ILE A N 1
ATOM 705 C CA . ILE A 1 89 ? 5.423 -1.780 -2.034 1.00 90.75 89 ILE A CA 1
ATOM 706 C C . ILE A 1 89 ? 5.141 -1.963 -0.546 1.00 90.75 89 ILE A C 1
ATOM 708 O O . ILE A 1 89 ? 4.276 -2.757 -0.165 1.00 90.75 89 ILE A O 1
ATOM 712 N N . HIS A 1 90 ? 5.875 -1.223 0.274 1.00 91.06 90 HIS A N 1
ATOM 713 C CA . HIS A 1 90 ? 5.693 -1.158 1.714 1.00 91.06 90 HIS A CA 1
ATOM 714 C C . HIS A 1 90 ? 4.834 0.063 2.046 1.00 91.06 90 HIS A C 1
ATOM 716 O O . HIS A 1 90 ? 5.173 1.201 1.703 1.00 91.06 90 HIS A O 1
ATOM 722 N N . LEU A 1 91 ? 3.706 -0.178 2.706 1.00 88.75 91 LEU A N 1
ATOM 723 C CA . LEU A 1 91 ? 2.827 0.850 3.244 1.00 88.75 91 LEU A CA 1
ATOM 724 C C . LEU A 1 91 ? 3.035 0.952 4.746 1.00 88.75 91 LEU A C 1
ATOM 726 O O . LEU A 1 91 ? 2.867 -0.033 5.458 1.00 88.75 91 LEU A O 1
ATOM 730 N N . SER A 1 92 ? 3.329 2.151 5.230 1.00 87.06 92 SER A N 1
ATOM 731 C CA . SER A 1 92 ? 3.238 2.459 6.646 1.00 87.06 92 SER A CA 1
ATOM 732 C C . SER A 1 92 ? 1.795 2.798 7.002 1.00 87.06 92 SER A C 1
ATOM 734 O O . SER A 1 92 ? 1.157 3.624 6.337 1.00 87.06 92 SER A O 1
ATOM 736 N N . TYR A 1 93 ? 1.288 2.126 8.032 1.00 80.75 93 TYR A N 1
ATOM 737 C CA . TYR A 1 93 ? -0.114 2.187 8.435 1.00 80.75 93 TYR A CA 1
ATOM 738 C C . TYR A 1 93 ? -0.329 2.796 9.827 1.00 80.75 93 TYR A C 1
ATOM 740 O O . TYR A 1 93 ? -1.466 3.058 10.203 1.00 80.75 93 TYR A O 1
ATOM 748 N N . GLY A 1 94 ? 0.740 3.075 10.584 1.00 78.12 94 GLY A N 1
ATOM 749 C CA . GLY A 1 94 ? 0.653 3.719 11.901 1.00 78.12 94 GLY A CA 1
ATOM 750 C C . GLY A 1 94 ? -0.352 3.021 12.825 1.00 78.12 94 GLY A C 1
ATOM 751 O O . GLY A 1 94 ? -0.183 1.848 13.138 1.00 78.12 94 GLY A O 1
ATOM 752 N N . SER A 1 95 ? -1.412 3.735 13.214 1.00 73.69 95 SER A N 1
ATOM 753 C CA . SER A 1 95 ? -2.500 3.245 14.080 1.00 73.69 95 SER A CA 1
ATOM 754 C C . SER A 1 95 ? -3.650 2.547 13.336 1.00 73.69 95 SER A C 1
ATOM 756 O O . SER A 1 95 ? -4.757 2.469 13.862 1.00 73.69 95 SER A O 1
ATOM 758 N N . PHE A 1 96 ? -3.436 2.101 12.098 1.00 82.00 96 PHE A N 1
ATOM 759 C CA . PHE A 1 96 ? -4.455 1.416 11.305 1.00 82.00 96 PHE A CA 1
ATOM 760 C C . PHE A 1 96 ? -4.988 0.167 12.010 1.00 82.00 96 PHE A C 1
ATOM 762 O O . PHE A 1 96 ? -4.229 -0.722 12.396 1.00 82.00 96 PHE A O 1
ATOM 769 N N . HIS A 1 97 ? -6.312 0.084 12.087 1.00 82.88 97 HIS A N 1
ATOM 770 C CA . HIS A 1 97 ? -7.051 -1.084 12.542 1.00 82.88 97 HIS A CA 1
ATOM 771 C C . HIS A 1 97 ? -8.216 -1.346 11.586 1.00 82.88 97 HIS A C 1
ATOM 773 O O . HIS A 1 97 ? -8.748 -0.409 10.982 1.00 82.88 97 HIS A O 1
ATOM 779 N N . SER A 1 98 ? -8.623 -2.610 11.446 1.00 85.38 98 SER A N 1
ATOM 780 C CA . SER A 1 98 ? -9.836 -2.935 10.708 1.00 85.38 98 SER A CA 1
ATOM 781 C C . SER A 1 98 ? -10.679 -4.014 11.369 1.00 85.38 98 SER A C 1
ATOM 783 O O . SER A 1 98 ? -10.178 -5.071 11.730 1.00 85.38 98 SER A O 1
ATOM 785 N N . GLU A 1 99 ? -11.988 -3.769 11.384 1.00 86.88 99 GLU A N 1
ATOM 786 C CA . GLU A 1 99 ? -13.032 -4.710 11.800 1.00 86.88 99 GLU A CA 1
ATOM 787 C C . GLU A 1 99 ? -13.317 -5.797 10.749 1.00 86.88 99 GLU A C 1
ATOM 789 O O . GLU A 1 99 ? -14.042 -6.758 11.007 1.00 86.88 99 GLU A O 1
ATOM 794 N N . ARG A 1 100 ? -12.792 -5.648 9.523 1.00 85.06 100 ARG A N 1
ATOM 795 C CA . ARG A 1 100 ? -12.935 -6.640 8.448 1.00 85.06 100 ARG A CA 1
ATOM 796 C C . ARG A 1 100 ? -11.599 -7.302 8.166 1.00 85.06 100 ARG A C 1
ATOM 798 O O . ARG A 1 100 ? -10.568 -6.646 8.049 1.00 85.06 100 ARG A O 1
ATOM 805 N N . LEU A 1 101 ? -11.649 -8.616 7.972 1.00 86.31 101 LEU A N 1
ATOM 806 C CA . LEU A 1 101 ? -10.482 -9.389 7.581 1.00 86.31 101 LEU A CA 1
ATOM 807 C C . LEU A 1 101 ? -10.050 -9.011 6.159 1.00 86.31 101 LEU A C 1
ATOM 809 O O . LEU A 1 101 ? -10.777 -9.231 5.189 1.00 86.31 101 LEU A O 1
ATOM 813 N N . ILE A 1 102 ? -8.840 -8.473 6.042 1.00 88.38 102 ILE A N 1
ATOM 814 C CA . ILE A 1 102 ? -8.197 -8.188 4.760 1.00 88.38 102 ILE A CA 1
ATOM 815 C C . ILE A 1 102 ? -7.403 -9.423 4.352 1.00 88.38 102 ILE A C 1
ATOM 817 O O . ILE A 1 102 ? -6.652 -9.987 5.147 1.00 88.38 102 ILE A O 1
ATOM 821 N N . ARG A 1 103 ? -7.557 -9.860 3.098 1.00 87.31 103 ARG A N 1
ATOM 822 C CA . ARG A 1 103 ? -6.827 -11.025 2.586 1.00 87.31 103 ARG A CA 1
ATOM 823 C C . ARG A 1 103 ? -5.308 -10.778 2.664 1.00 87.31 103 ARG A C 1
ATOM 825 O O . ARG A 1 103 ? -4.839 -9.844 2.007 1.00 87.31 103 ARG A O 1
ATOM 832 N N . PRO A 1 104 ? -4.522 -11.646 3.338 1.00 86.44 104 PRO A N 1
ATOM 833 C CA . PRO A 1 104 ? -3.069 -11.479 3.465 1.00 86.44 104 PRO A CA 1
ATOM 834 C C . PRO A 1 104 ? -2.321 -11.463 2.129 1.00 86.44 104 PRO A C 1
ATOM 836 O O . PRO A 1 104 ? -1.225 -10.929 2.032 1.00 86.44 104 PRO A O 1
ATOM 839 N N . GLN A 1 105 ? -2.910 -12.036 1.076 1.00 88.19 105 GLN A N 1
ATOM 840 C CA . GLN A 1 105 ? -2.352 -11.995 -0.279 1.00 88.19 105 GLN A CA 1
ATOM 841 C C . GLN A 1 105 ? -2.357 -10.575 -0.871 1.00 88.19 105 GLN A C 1
ATOM 843 O O . GLN A 1 105 ? -1.513 -10.255 -1.703 1.00 88.19 105 GLN A O 1
ATOM 848 N N . ILE A 1 106 ? -3.291 -9.724 -0.435 1.00 90.00 106 ILE A N 1
ATOM 849 C CA . ILE A 1 106 ? -3.452 -8.351 -0.926 1.00 90.00 106 ILE A CA 1
ATOM 850 C C . ILE A 1 106 ? -2.707 -7.366 -0.027 1.00 90.00 106 ILE A C 1
ATOM 852 O O . ILE A 1 106 ? -2.020 -6.477 -0.527 1.00 90.00 106 ILE A O 1
ATOM 856 N N . LEU A 1 107 ? -2.823 -7.532 1.289 1.00 90.00 107 LEU A N 1
ATOM 857 C CA . LEU A 1 107 ? -2.146 -6.702 2.276 1.00 90.00 107 LEU A CA 1
ATOM 858 C C . LEU A 1 107 ? -1.604 -7.607 3.382 1.00 90.00 107 LEU A C 1
ATOM 860 O O . LEU A 1 107 ? -2.368 -8.142 4.184 1.00 90.00 107 LEU A O 1
ATOM 864 N N . ARG A 1 108 ? -0.286 -7.801 3.409 1.00 90.69 108 ARG A N 1
ATOM 865 C CA . ARG A 1 108 ? 0.384 -8.665 4.383 1.00 90.69 108 ARG A CA 1
ATOM 866 C C . ARG A 1 108 ? 1.095 -7.821 5.439 1.00 90.69 108 ARG A C 1
ATOM 868 O O . ARG A 1 108 ? 2.012 -7.092 5.070 1.00 90.69 108 ARG A O 1
ATOM 875 N N . PRO A 1 109 ? 0.762 -7.937 6.731 1.00 88.25 109 PRO A N 1
ATOM 876 C CA . PRO A 1 109 ? 1.543 -7.294 7.783 1.00 88.25 109 PRO A CA 1
ATOM 877 C C . PRO A 1 109 ? 2.982 -7.832 7.789 1.00 88.25 109 PRO A C 1
ATOM 879 O O . PRO A 1 109 ? 3.191 -9.046 7.720 1.00 88.25 109 PRO A O 1
ATOM 882 N N . LEU A 1 110 ? 3.971 -6.940 7.850 1.00 86.44 110 LEU A N 1
ATOM 883 C CA . LEU A 1 110 ? 5.391 -7.289 7.986 1.00 86.44 110 LEU A CA 1
ATOM 884 C C . LEU A 1 110 ? 5.921 -7.087 9.413 1.00 86.44 110 LEU A C 1
ATOM 886 O O . LEU A 1 110 ? 6.987 -7.601 9.740 1.00 86.44 110 LEU A O 1
ATOM 890 N N . GLY A 1 111 ? 5.181 -6.359 10.254 1.00 81.06 111 GLY A N 1
ATOM 891 C CA . GLY A 1 111 ? 5.667 -5.836 11.533 1.00 81.06 111 GLY A CA 1
ATOM 892 C C . GLY A 1 111 ? 6.153 -4.389 11.399 1.00 81.06 111 GLY A C 1
ATOM 893 O O . GLY A 1 111 ? 6.144 -3.824 10.308 1.00 81.06 111 GLY A O 1
ATOM 894 N N . ASN A 1 112 ? 6.538 -3.761 12.514 1.00 82.50 112 ASN A N 1
ATOM 895 C CA . ASN A 1 112 ? 7.045 -2.376 12.561 1.00 82.50 112 ASN A CA 1
ATOM 896 C C . ASN A 1 112 ? 6.125 -1.317 11.921 1.00 82.50 112 ASN A C 1
ATOM 898 O O . ASN A 1 112 ? 6.603 -0.335 11.357 1.00 82.50 112 ASN A O 1
ATOM 902 N N . ASN A 1 113 ? 4.806 -1.502 12.008 1.00 86.00 113 ASN A N 1
ATOM 903 C CA . ASN A 1 113 ? 3.812 -0.625 11.381 1.00 86.00 113 ASN A CA 1
ATOM 904 C C . ASN A 1 113 ? 3.913 -0.567 9.841 1.00 86.00 113 ASN A C 1
ATOM 906 O O . ASN A 1 113 ? 3.491 0.428 9.242 1.00 86.00 113 ASN A O 1
ATOM 910 N N . GLU A 1 114 ? 4.462 -1.615 9.207 1.00 88.38 114 GLU A N 1
ATOM 911 C CA . GLU A 1 114 ? 4.543 -1.774 7.751 1.00 88.38 114 GLU A CA 1
ATOM 912 C C . GLU A 1 114 ? 3.737 -2.970 7.217 1.00 88.38 114 GLU A C 1
ATOM 914 O O . GLU A 1 114 ? 3.748 -4.077 7.765 1.00 88.38 114 GLU A O 1
ATOM 919 N N . CYS A 1 115 ? 3.058 -2.747 6.093 1.00 90.88 115 CYS A N 1
ATOM 920 C CA . CYS A 1 115 ? 2.326 -3.739 5.314 1.00 90.88 115 CYS A CA 1
ATOM 921 C C . CYS A 1 115 ? 2.949 -3.893 3.927 1.00 90.88 115 CYS A C 1
ATOM 923 O O . CYS A 1 115 ? 3.233 -2.903 3.257 1.00 90.88 115 CYS A O 1
ATOM 925 N N . LEU A 1 116 ? 3.053 -5.127 3.447 1.00 92.94 116 LEU A N 1
ATOM 926 C CA . LEU A 1 116 ? 3.410 -5.450 2.074 1.00 92.94 116 LEU A CA 1
ATOM 927 C C . LEU A 1 116 ? 2.157 -5.555 1.205 1.00 92.94 116 LEU A C 1
ATOM 929 O O . LEU A 1 116 ? 1.253 -6.342 1.492 1.00 92.94 116 LEU A O 1
ATOM 933 N N . VAL A 1 117 ? 2.128 -4.808 0.108 1.00 93.12 117 VAL A N 1
ATOM 934 C CA . VAL A 1 117 ? 1.033 -4.857 -0.870 1.00 93.12 117 VAL A CA 1
ATOM 935 C C . VAL A 1 117 ? 1.254 -5.990 -1.865 1.00 93.12 117 VAL A C 1
ATOM 937 O O . VAL A 1 117 ? 2.376 -6.214 -2.320 1.00 93.12 117 VAL A O 1
ATOM 940 N N . ASN A 1 118 ? 0.169 -6.670 -2.241 1.00 93.56 118 ASN A N 1
ATOM 941 C CA . ASN A 1 118 ? 0.127 -7.699 -3.282 1.00 93.56 118 ASN A CA 1
ATOM 942 C C . ASN A 1 118 ? 1.183 -8.801 -3.085 1.00 93.56 118 ASN A C 1
ATOM 944 O O . ASN A 1 118 ? 1.793 -9.275 -4.039 1.00 93.56 118 ASN A O 1
ATOM 948 N N . ASN A 1 119 ? 1.494 -9.125 -1.827 1.00 90.94 119 ASN A N 1
ATOM 949 C CA . ASN A 1 119 ? 2.580 -10.029 -1.445 1.00 90.94 119 ASN A CA 1
ATOM 950 C C . ASN A 1 119 ? 3.951 -9.694 -2.087 1.00 90.94 119 ASN A C 1
ATOM 952 O O . ASN A 1 119 ? 4.784 -10.571 -2.302 1.00 90.94 119 ASN A O 1
ATOM 956 N N . GLY A 1 120 ? 4.183 -8.422 -2.422 1.00 89.81 120 GLY A N 1
ATOM 957 C CA . GLY A 1 120 ? 5.392 -7.934 -3.083 1.00 89.81 120 GLY A CA 1
ATOM 958 C C . GLY A 1 120 ? 5.422 -8.151 -4.598 1.00 89.81 120 GLY A C 1
ATOM 959 O O . GLY A 1 120 ? 6.374 -7.706 -5.243 1.00 89.81 120 GLY A O 1
ATOM 960 N N . ILE A 1 121 ? 4.391 -8.781 -5.172 1.00 91.62 121 ILE A N 1
ATOM 961 C CA . ILE A 1 121 ? 4.286 -9.060 -6.606 1.00 91.62 121 ILE A CA 1
ATOM 962 C C . ILE A 1 121 ? 4.157 -7.736 -7.380 1.00 91.62 121 ILE A C 1
ATOM 964 O O . ILE A 1 121 ? 3.268 -6.935 -7.067 1.00 91.62 121 ILE A O 1
ATOM 968 N N . PRO A 1 122 ? 4.997 -7.504 -8.411 1.00 90.12 122 PRO A N 1
ATOM 969 C CA . PRO A 1 122 ? 4.961 -6.270 -9.182 1.00 90.12 122 PRO A CA 1
ATOM 970 C C . PRO A 1 122 ? 3.633 -6.034 -9.906 1.00 90.12 122 PRO A C 1
ATOM 972 O O . PRO A 1 122 ? 3.198 -6.849 -10.725 1.00 90.12 122 PRO A O 1
ATOM 975 N N . ILE A 1 123 ? 3.044 -4.869 -9.657 1.00 91.75 123 ILE A N 1
ATOM 976 C CA . ILE A 1 123 ? 1.869 -4.336 -10.340 1.00 91.75 123 ILE A CA 1
ATOM 977 C C . ILE A 1 123 ? 2.328 -3.765 -11.687 1.00 91.75 123 ILE A C 1
ATOM 979 O O . ILE A 1 123 ? 3.207 -2.900 -11.737 1.00 91.75 123 ILE A O 1
ATOM 983 N N . ALA A 1 124 ? 1.762 -4.260 -12.788 1.00 91.19 124 ALA A N 1
ATOM 984 C CA . ALA A 1 124 ? 2.050 -3.755 -14.132 1.00 91.19 124 ALA A CA 1
ATOM 985 C C . ALA A 1 124 ? 1.483 -2.339 -14.341 1.00 91.19 124 ALA A C 1
ATOM 987 O O . ALA A 1 124 ? 0.571 -1.926 -13.626 1.00 91.19 124 ALA A O 1
ATOM 988 N N . THR A 1 125 ? 1.999 -1.593 -15.319 1.00 89.75 125 THR A N 1
ATOM 989 C CA . THR A 1 125 ? 1.419 -0.296 -15.697 1.00 89.75 125 THR A CA 1
ATOM 990 C C . THR A 1 125 ? -0.061 -0.448 -16.050 1.00 89.75 125 THR A C 1
ATOM 992 O O . THR A 1 125 ? -0.436 -1.347 -16.799 1.00 89.75 125 THR A O 1
ATOM 995 N N . GLY A 1 126 ? -0.898 0.431 -15.501 1.00 89.25 126 GLY A N 1
ATOM 996 C CA . GLY A 1 126 ? -2.350 0.420 -15.677 1.00 89.25 126 GLY A CA 1
ATOM 997 C C . GLY A 1 126 ? -3.084 -0.618 -14.824 1.00 89.25 126 GLY A C 1
ATOM 998 O O . GLY A 1 126 ? -4.310 -0.591 -14.775 1.00 89.25 126 GLY A O 1
ATOM 999 N N . ALA A 1 127 ? -2.367 -1.513 -14.137 1.00 92.19 127 ALA A N 1
ATOM 1000 C CA . ALA A 1 127 ? -2.978 -2.472 -13.229 1.00 92.19 127 ALA A CA 1
ATOM 1001 C C . ALA A 1 127 ? -3.222 -1.853 -11.846 1.00 92.19 127 ALA A C 1
ATOM 1003 O O . ALA A 1 127 ? -2.460 -1.002 -11.371 1.00 92.19 127 ALA A O 1
ATOM 1004 N N . THR A 1 128 ? -4.274 -2.342 -11.189 1.00 91.38 128 THR A N 1
ATOM 1005 C CA . THR A 1 128 ? -4.730 -1.856 -9.887 1.00 91.38 128 THR A CA 1
ATOM 1006 C C . THR A 1 128 ? -4.844 -3.006 -8.901 1.00 91.38 128 THR A C 1
ATOM 1008 O O . THR A 1 128 ? -5.335 -4.081 -9.239 1.00 91.38 128 THR A O 1
ATOM 1011 N N . VAL A 1 129 ? -4.434 -2.760 -7.660 1.00 92.25 129 VAL A N 1
ATOM 1012 C CA . VAL A 1 129 ? -4.687 -3.645 -6.520 1.00 92.25 129 VAL A CA 1
ATOM 1013 C C . VAL A 1 129 ? -5.654 -2.943 -5.582 1.00 92.25 129 VAL A C 1
ATOM 1015 O O . VAL A 1 129 ? -5.401 -1.812 -5.176 1.00 92.25 129 VAL A O 1
ATOM 1018 N N . SER A 1 130 ? -6.760 -3.597 -5.235 1.00 90.69 130 SER A N 1
ATOM 1019 C CA . SER A 1 130 ? -7.791 -3.016 -4.373 1.00 90.69 130 SER A CA 1
ATOM 1020 C C . SER A 1 130 ? -8.108 -3.894 -3.172 1.00 90.69 130 SER A C 1
ATOM 1022 O O . SER A 1 130 ? -8.188 -5.117 -3.296 1.00 90.69 130 SER A O 1
ATOM 1024 N N . PHE A 1 131 ? -8.352 -3.267 -2.026 1.00 90.56 131 PHE A N 1
ATOM 1025 C CA . PHE A 1 131 ? -8.858 -3.924 -0.826 1.00 90.56 131 PHE A CA 1
ATOM 1026 C C . PHE A 1 131 ? -9.827 -3.014 -0.079 1.00 90.56 131 PHE A C 1
ATOM 1028 O O . PHE A 1 131 ? -9.805 -1.796 -0.234 1.00 90.56 131 PHE A O 1
ATOM 1035 N N . GLU A 1 132 ? -10.668 -3.618 0.749 1.00 89.81 132 GLU A N 1
ATOM 1036 C CA . GLU A 1 132 ? -11.600 -2.909 1.617 1.00 89.81 132 GLU A CA 1
ATOM 1037 C C . GLU A 1 132 ? -11.201 -3.108 3.071 1.00 89.81 132 GLU A C 1
ATOM 1039 O O . GLU A 1 132 ? -10.775 -4.197 3.456 1.00 89.81 132 GLU A O 1
ATOM 1044 N N . TYR A 1 133 ? -11.386 -2.072 3.880 1.00 88.75 133 TYR A N 1
ATOM 1045 C CA . TYR A 1 133 ? -11.270 -2.151 5.327 1.00 88.75 133 TYR A CA 1
ATOM 1046 C C . TYR A 1 133 ? -12.485 -1.496 5.977 1.00 88.75 133 TYR A C 1
ATOM 1048 O O . TYR A 1 133 ? -13.067 -0.563 5.431 1.00 88.75 133 TYR A O 1
ATOM 1056 N N . ALA A 1 134 ? -12.890 -2.001 7.135 1.00 88.19 134 ALA A N 1
ATOM 1057 C CA . ALA A 1 134 ? -13.944 -1.406 7.946 1.00 88.19 134 ALA A CA 1
ATOM 1058 C C . ALA A 1 134 ? -13.352 -0.780 9.205 1.00 88.19 134 ALA A C 1
ATOM 1060 O O . ALA A 1 134 ? -12.550 -1.430 9.871 1.00 88.19 134 ALA A O 1
ATOM 1061 N N . SER A 1 135 ? -13.710 0.464 9.501 1.00 86.19 135 SER A N 1
ATOM 1062 C CA . SER A 1 135 ? -13.227 1.206 10.668 1.00 86.19 135 SER A CA 1
ATOM 1063 C C . SER A 1 135 ? -14.173 2.372 10.982 1.00 86.19 135 SER A C 1
ATOM 1065 O O . SER A 1 135 ? -14.805 2.895 10.060 1.00 86.19 135 SER A O 1
ATOM 1067 N N . PRO A 1 136 ? -14.272 2.825 12.245 1.00 82.88 136 PRO A N 1
ATOM 1068 C CA . PRO A 1 136 ? -14.981 4.061 12.569 1.00 82.88 136 PRO A CA 1
ATOM 1069 C C . PRO A 1 136 ? -14.342 5.305 11.936 1.00 82.88 136 PRO A C 1
ATOM 1071 O O . PRO A 1 136 ? -15.046 6.241 11.562 1.00 82.88 136 PRO A O 1
ATOM 1074 N N . ASN A 1 137 ? -13.017 5.297 11.761 1.00 82.81 137 ASN A N 1
ATOM 1075 C CA . ASN A 1 137 ? -12.249 6.413 11.213 1.00 82.81 137 ASN A CA 1
ATOM 1076 C C . ASN A 1 137 ? -11.483 6.009 9.952 1.00 82.81 137 ASN A C 1
ATOM 1078 O O . ASN A 1 137 ? -11.030 4.871 9.805 1.00 82.81 137 ASN A O 1
ATOM 1082 N N . GLN A 1 138 ? -11.277 6.976 9.062 1.00 81.88 138 GLN A N 1
ATOM 1083 C CA . GLN A 1 138 ? -10.397 6.804 7.917 1.00 81.88 138 GLN A CA 1
ATOM 1084 C C . GLN A 1 138 ? -8.927 6.854 8.351 1.00 81.88 138 GLN A C 1
ATOM 1086 O O . GLN A 1 138 ? -8.525 7.749 9.093 1.00 81.88 138 GLN A O 1
ATOM 1091 N N . PHE A 1 139 ? -8.108 5.947 7.819 1.00 81.75 139 PHE A N 1
ATOM 1092 C CA . PHE A 1 139 ? -6.667 5.926 8.061 1.00 81.75 139 PHE A CA 1
ATOM 1093 C C . PHE A 1 139 ? -5.869 6.345 6.816 1.00 81.75 139 PHE A C 1
ATOM 1095 O O . PHE A 1 139 ? -6.134 5.837 5.719 1.00 81.75 139 PHE A O 1
ATOM 1102 N N . PRO A 1 140 ? -4.884 7.256 6.952 1.00 75.88 140 PRO A N 1
ATOM 1103 C CA . PRO A 1 140 ? -3.970 7.587 5.869 1.00 75.88 140 PRO A CA 1
ATOM 1104 C C . PRO A 1 140 ? -2.891 6.506 5.731 1.00 75.88 140 PRO A C 1
ATOM 1106 O O . PRO A 1 140 ? -2.176 6.203 6.683 1.00 75.88 140 PRO A O 1
ATOM 1109 N N . PHE A 1 141 ? -2.724 5.966 4.525 1.00 81.88 141 PHE A N 1
ATOM 1110 C CA . PHE A 1 141 ? -1.583 5.112 4.196 1.00 81.88 141 PHE A CA 1
ATOM 1111 C C . PHE A 1 141 ? -0.472 5.948 3.572 1.00 81.88 141 PHE A C 1
ATOM 1113 O O . PHE A 1 141 ? -0.721 6.745 2.668 1.00 81.88 141 PHE A O 1
ATOM 1120 N N . SER A 1 142 ? 0.761 5.741 4.029 1.00 82.06 142 SER A N 1
ATOM 1121 C CA . SER A 1 142 ? 1.949 6.357 3.431 1.00 82.06 142 SER A CA 1
ATOM 1122 C C . SER A 1 142 ? 2.846 5.283 2.843 1.00 82.06 142 SER A C 1
ATOM 1124 O O . SER A 1 142 ? 3.056 4.247 3.464 1.00 82.06 142 SER A O 1
ATOM 1126 N N . VAL A 1 143 ? 3.406 5.512 1.660 1.00 86.56 143 VAL A N 1
ATOM 1127 C CA . VAL A 1 143 ? 4.350 4.560 1.063 1.00 86.56 143 VAL A CA 1
ATOM 1128 C C . VAL A 1 143 ? 5.733 4.776 1.674 1.00 86.56 143 VAL A C 1
ATOM 1130 O O . VAL A 1 143 ? 6.292 5.865 1.546 1.00 86.56 143 VAL A O 1
ATOM 1133 N N . SER A 1 144 ? 6.278 3.762 2.348 1.00 87.12 144 SER A N 1
ATOM 1134 C CA . SER A 1 144 ? 7.600 3.836 2.985 1.00 87.12 144 SER A CA 1
ATOM 1135 C C . SER A 1 144 ? 8.721 3.443 2.026 1.00 87.12 144 SER A C 1
ATOM 1137 O O . SER A 1 144 ? 9.768 4.090 1.991 1.00 87.12 144 SER A O 1
ATOM 1139 N N . SER A 1 145 ? 8.506 2.409 1.213 1.00 87.12 145 SER A N 1
ATOM 1140 C CA . SER A 1 145 ? 9.438 2.004 0.163 1.00 87.12 145 SER A CA 1
ATOM 1141 C C . SER A 1 145 ? 8.735 1.245 -0.957 1.00 87.12 145 SER A C 1
ATOM 1143 O O . SER A 1 145 ? 7.654 0.692 -0.771 1.00 87.12 145 SER A O 1
ATOM 1145 N N . LEU A 1 146 ? 9.337 1.261 -2.143 1.00 88.94 146 LEU A N 1
ATOM 1146 C CA . LEU A 1 146 ? 8.905 0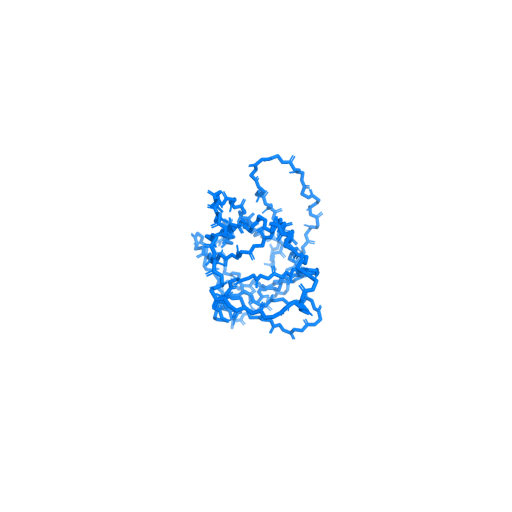.467 -3.286 1.00 88.94 146 LEU A CA 1
ATOM 1147 C C . LEU A 1 146 ? 10.099 0.145 -4.180 1.00 88.94 146 LEU A C 1
ATOM 1149 O O . LEU A 1 146 ? 11.128 0.834 -4.143 1.00 88.94 146 LEU A O 1
ATOM 1153 N N . PHE A 1 147 ? 9.940 -0.882 -5.007 1.00 87.19 147 PHE A N 1
ATOM 1154 C CA . PHE A 1 147 ? 10.923 -1.283 -6.002 1.00 87.19 147 PHE A CA 1
ATOM 1155 C C . PHE A 1 147 ? 10.326 -1.224 -7.397 1.00 87.19 147 PHE A C 1
ATOM 1157 O O . PHE A 1 147 ? 9.184 -1.624 -7.625 1.00 87.19 147 PHE A O 1
ATOM 1164 N N . CYS A 1 148 ? 11.136 -0.765 -8.342 1.00 84.50 148 CYS A N 1
ATOM 1165 C CA . CYS A 1 148 ? 10.777 -0.775 -9.750 1.00 84.50 148 CYS A CA 1
ATOM 1166 C C . CYS A 1 148 ? 11.549 -1.869 -10.485 1.00 84.50 148 CYS A C 1
ATOM 1168 O O . CYS A 1 148 ? 12.720 -2.122 -10.190 1.00 84.50 148 CYS A O 1
ATOM 1170 N N . SER A 1 149 ? 10.890 -2.471 -11.469 1.00 77.81 149 SER A N 1
ATOM 1171 C CA . SER A 1 149 ? 11.487 -3.360 -12.466 1.00 77.81 149 SER A CA 1
ATOM 1172 C C . SER A 1 149 ? 11.028 -2.944 -13.864 1.00 77.81 149 SER A C 1
ATOM 1174 O O . SER A 1 149 ? 9.917 -2.423 -14.024 1.00 77.81 149 SER A O 1
ATOM 1176 N N . VAL A 1 150 ? 11.908 -3.143 -14.844 1.00 65.81 150 VAL A N 1
ATOM 1177 C CA . VAL A 1 150 ? 11.664 -2.928 -16.278 1.00 65.81 150 VAL A CA 1
ATOM 1178 C C . VAL A 1 150 ? 11.574 -4.287 -16.950 1.00 65.81 150 VAL A C 1
ATOM 1180 O O . VAL A 1 150 ? 12.433 -5.140 -16.623 1.00 65.81 150 VAL A O 1
#

Organism: Prunus dulcis (NCBI:txid3755)

Radius of gyration: 19.18 Å; chains: 1; bounding box: 51×31×55 Å

Foldseek 3Di:
DDKDWWDWDDDDFDDDPKRWDWIWTQAPVRQTKIKIKTKDKD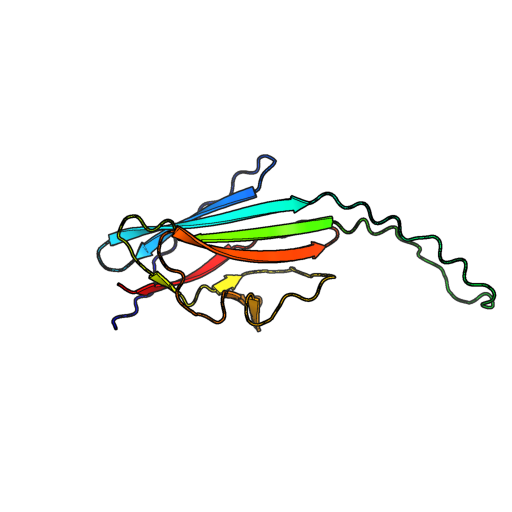QDAPPPPPPPPPDDDPDDPDPPDPLRKIKIKIKIATQRVVFKWKFQWKKQFDPDDFPDDKDCCAWPDPDPSIIGGNVRDTATHGGMRMTMGIHSDDTDIDTPIMIIDD

InterPro domains:
  IPR040361 Tapetum determinant 1 [PF24068] (64-148)
  IPR040361 Tapetum determinant 1 [PTHR33184] (66-146)

pLDDT: mean 73.8, std 16.93, range [36.84, 93.56]

Secondary structure (DSSP, 8-state):
---EEPEEE--PPPP-SSEEEEEEEEETTTEEEEEEEEEEEE-----------S---S-----------EEEEEEEEE--TT--EEEEEEEE-TT---SSPPPTTTEEEEETTEEEEGGGPPBPTT-EEEEEEEESS----EEEEEEEE-

Sequence (150 aa):
MYYSRAAISRLNIIYLQSIAARLYAFCYYSRPAILRIFLKKEEYSRTAGLGIVPNANAAECSKQFLEVIQVFQVQILNECPSGCRIGQIHLSYGSFHSERLIRPQILRPLGNNECLVNNGIPIATGATVSFEYASPNQFPFSVSSLFCSV